Protein AF-A0A7W0XQ73-F1 (afdb_monomer_lite)

pLDDT: mean 95.02, std 4.81, range [71.56, 98.69]

Radius of gyration: 16.72 Å; chains: 1; bounding box: 39×21×41 Å

Foldseek 3Di:
DDPVCCVPPDDPVNDDPVRNVVVVVVVVVVLVVCVVCCPDPVNVVVQVCCLVVDADQPDADPPPGRHD

Sequence (68 aa):
MGTIEFIHETEWRDLPAPVRGQARRCLLDTLGAAIGGHHTELSRIVNDFAALAYGGQGARLWLDGRSV

Secondary structure (DSSP, 8-state):
--HHHHHHH--GGGS-HHHHHHHHHHHHHHHHHHHHHTTSHHHHHHHHHHHHH---SS-B-TTT--B-

Structure (mmCIF, N/CA/C/O backbone):
data_AF-A0A7W0XQ73-F1
#
_entry.id   AF-A0A7W0XQ73-F1
#
loop_
_atom_site.group_PDB
_atom_site.id
_atom_site.type_symbol
_atom_site.label_atom_id
_atom_site.label_alt_id
_atom_site.label_comp_id
_atom_site.label_asym_id
_atom_site.label_entity_id
_atom_site.label_seq_id
_atom_site.pdbx_PDB_ins_code
_atom_site.Cartn_x
_atom_site.Cartn_y
_atom_site.Cartn_z
_atom_site.occupancy
_atom_site.B_iso_or_equiv
_atom_site.auth_seq_id
_atom_site.auth_comp_id
_atom_site.auth_asym_id
_atom_site.auth_atom_id
_atom_site.pdbx_PDB_model_num
ATOM 1 N N . MET A 1 1 ? -11.897 6.601 22.889 1.00 71.56 1 MET A N 1
ATOM 2 C CA . MET A 1 1 ? -10.968 5.762 22.118 1.00 71.56 1 MET A CA 1
ATOM 3 C C . MET A 1 1 ? -9.903 6.661 21.530 1.00 71.56 1 MET A C 1
ATOM 5 O O . MET A 1 1 ? -10.247 7.605 20.823 1.00 71.56 1 MET A O 1
ATOM 9 N N . GLY A 1 2 ? -8.645 6.453 21.907 1.00 95.75 2 GLY A N 1
ATOM 10 C CA . GLY A 1 2 ? -7.525 7.184 21.306 1.00 95.75 2 GLY A CA 1
ATOM 11 C C . GLY A 1 2 ? -7.191 6.648 19.910 1.00 95.75 2 GLY A C 1
ATOM 12 O O . GLY A 1 2 ? -7.589 5.542 19.564 1.00 95.75 2 GLY A O 1
ATOM 13 N N . THR A 1 3 ? -6.427 7.394 19.108 1.00 97.06 3 THR A N 1
ATOM 14 C CA . THR A 1 3 ? -6.006 6.943 17.765 1.00 97.06 3 THR A CA 1
ATOM 15 C C . THR A 1 3 ? -5.229 5.625 17.805 1.00 97.06 3 THR A C 1
ATOM 17 O O . THR A 1 3 ? -5.459 4.755 16.973 1.00 97.06 3 THR A O 1
ATOM 20 N N . ILE A 1 4 ? -4.335 5.463 18.788 1.00 98.19 4 ILE A N 1
ATOM 21 C CA . ILE A 1 4 ? -3.555 4.230 18.974 1.00 98.19 4 ILE A CA 1
ATOM 22 C C . ILE A 1 4 ? -4.483 3.049 19.266 1.00 98.19 4 ILE A C 1
ATOM 24 O O . ILE A 1 4 ? -4.425 2.034 18.583 1.00 98.19 4 ILE A O 1
ATOM 28 N N . GLU A 1 5 ? -5.394 3.221 20.220 1.00 97.56 5 GLU A N 1
ATOM 29 C CA . GLU A 1 5 ? -6.400 2.216 20.577 1.00 97.56 5 GLU A CA 1
ATOM 30 C C . GLU A 1 5 ? -7.284 1.860 19.372 1.00 97.56 5 GLU A C 1
ATOM 32 O O . GLU A 1 5 ? -7.534 0.692 19.108 1.00 97.56 5 GLU A O 1
ATOM 37 N N . PHE A 1 6 ? -7.673 2.847 18.561 1.00 96.69 6 PHE A N 1
ATOM 38 C CA . PHE A 1 6 ? -8.423 2.599 17.333 1.00 96.69 6 PHE A CA 1
ATOM 39 C C . PHE A 1 6 ? -7.663 1.753 16.309 1.00 96.69 6 PHE A C 1
ATOM 41 O O . PHE A 1 6 ? -8.248 0.832 15.745 1.00 96.69 6 PHE A O 1
ATOM 48 N N . ILE A 1 7 ? -6.377 2.021 16.074 1.00 97.00 7 ILE A N 1
ATOM 49 C CA . ILE A 1 7 ? -5.569 1.255 15.110 1.00 97.00 7 ILE A CA 1
ATOM 50 C C . ILE A 1 7 ? -5.381 -0.199 15.560 1.00 97.00 7 ILE A C 1
ATOM 52 O O . ILE A 1 7 ? -5.388 -1.093 14.717 1.00 97.00 7 ILE A O 1
ATOM 56 N N . HIS A 1 8 ? -5.202 -0.434 16.863 1.00 97.50 8 HIS A N 1
ATOM 57 C CA . HIS A 1 8 ? -4.898 -1.765 17.388 1.00 97.50 8 HIS A CA 1
ATOM 58 C C . HIS A 1 8 ? -6.134 -2.629 17.650 1.00 97.50 8 HIS A C 1
ATOM 60 O O . HIS A 1 8 ? -6.072 -3.832 17.419 1.00 97.50 8 HIS A O 1
ATOM 66 N N . GLU A 1 9 ? -7.238 -2.031 18.102 1.00 97.31 9 GLU A N 1
ATOM 67 C CA . GLU A 1 9 ? -8.390 -2.783 18.620 1.00 97.31 9 GLU A CA 1
ATOM 68 C C . GLU A 1 9 ? -9.563 -2.871 17.634 1.00 97.31 9 GLU A C 1
ATOM 70 O O . GLU A 1 9 ? -10.488 -3.649 17.848 1.00 97.31 9 GLU A O 1
ATOM 75 N N . THR A 1 10 ? -9.567 -2.078 16.554 1.00 97.38 10 THR A N 1
ATOM 76 C CA . THR A 1 10 ? -10.670 -2.124 15.581 1.00 97.38 10 THR A CA 1
ATOM 77 C C . THR A 1 10 ? -10.647 -3.430 14.802 1.00 97.38 10 THR A C 1
ATOM 79 O O . THR A 1 10 ? -9.709 -3.716 14.056 1.00 97.38 10 THR A O 1
ATOM 82 N N . GLU A 1 11 ? -11.748 -4.167 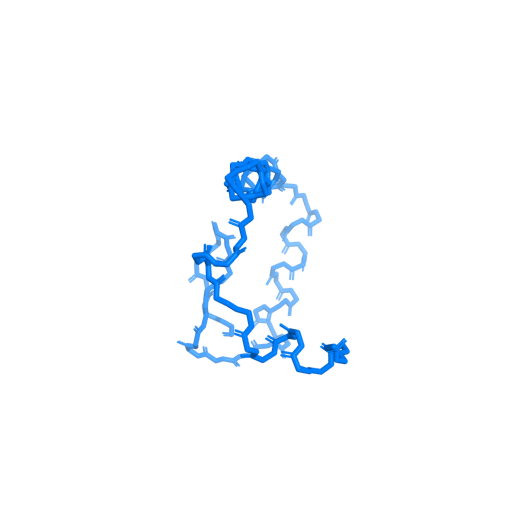14.858 1.00 97.62 11 GLU A N 1
ATOM 83 C CA . GLU A 1 11 ? -11.963 -5.337 14.032 1.00 97.62 11 GLU A CA 1
ATOM 84 C C . GLU A 1 11 ? -12.907 -5.063 12.857 1.00 97.62 11 GLU A C 1
ATOM 86 O O . GLU A 1 11 ? -13.731 -4.147 12.841 1.00 97.62 11 GLU A O 1
ATOM 91 N N . TRP A 1 12 ? -12.854 -5.931 11.845 1.00 96.94 12 TRP A N 1
ATOM 92 C CA . TRP A 1 12 ? -13.699 -5.813 10.653 1.00 96.94 12 TRP A CA 1
ATOM 93 C C . TRP A 1 12 ? -15.204 -5.764 10.967 1.00 96.94 12 TRP A C 1
ATOM 95 O O . TRP A 1 12 ? -15.975 -5.080 10.286 1.00 96.94 12 TRP A O 1
ATOM 105 N N . ARG A 1 13 ? -15.641 -6.499 11.994 1.00 97.56 13 ARG A N 1
ATOM 106 C CA . ARG A 1 13 ? -17.050 -6.553 12.409 1.00 97.56 13 ARG A CA 1
ATOM 107 C C . ARG A 1 13 ? -17.542 -5.236 13.012 1.00 97.56 13 ARG A C 1
ATOM 109 O O . ARG A 1 13 ? -18.727 -4.939 12.859 1.00 97.56 13 ARG A O 1
ATOM 116 N N . ASP A 1 14 ? -16.639 -4.445 13.589 1.00 97.44 14 ASP A N 1
ATOM 117 C CA . ASP A 1 14 ? -16.951 -3.167 14.235 1.00 97.44 14 ASP A CA 1
ATOM 118 C C . ASP A 1 14 ? -17.251 -2.077 13.196 1.00 97.44 14 ASP A C 1
ATOM 120 O O . ASP A 1 14 ? -17.966 -1.111 13.465 1.00 97.44 14 ASP A O 1
ATOM 124 N N . LEU A 1 15 ? -16.750 -2.250 11.968 1.00 97.50 15 LEU A N 1
ATOM 125 C CA . LEU A 1 15 ? -16.953 -1.300 10.881 1.00 97.50 15 LEU A CA 1
ATOM 126 C C . LEU A 1 15 ? -18.402 -1.336 10.365 1.00 97.50 15 LEU A C 1
ATOM 128 O O . LEU A 1 15 ? -18.898 -2.407 10.004 1.00 97.50 15 LEU A O 1
ATOM 132 N N . PRO A 1 16 ? -19.078 -0.183 10.205 1.00 98.38 16 PRO A N 1
ATOM 133 C CA . PRO A 1 16 ? -20.413 -0.131 9.621 1.00 98.38 16 PRO A CA 1
ATOM 134 C C . PRO A 1 16 ? -20.474 -0.788 8.236 1.00 98.38 16 PRO A C 1
ATOM 136 O O . PRO A 1 16 ? -19.530 -0.712 7.444 1.00 98.38 16 PRO A O 1
ATOM 139 N N . ALA A 1 17 ? -21.617 -1.390 7.892 1.00 98.31 17 ALA A N 1
ATOM 140 C CA . ALA A 1 17 ? -21.793 -2.054 6.597 1.00 98.31 17 ALA A CA 1
ATOM 141 C C . ALA A 1 17 ? -21.429 -1.168 5.379 1.00 98.31 17 ALA A C 1
ATOM 143 O O . ALA A 1 17 ? -20.758 -1.678 4.476 1.00 98.31 17 ALA A O 1
ATOM 144 N N . PRO A 1 18 ? -21.757 0.143 5.351 1.00 98.62 18 PRO A N 1
ATOM 145 C CA . PRO A 1 18 ? -21.321 1.029 4.271 1.00 98.62 18 PRO A CA 1
ATOM 146 C C . PRO A 1 18 ? -19.795 1.158 4.157 1.00 98.62 18 PRO A C 1
ATOM 148 O O . PRO A 1 18 ? -19.270 1.163 3.044 1.00 98.62 18 PRO A O 1
ATOM 151 N N . VAL A 1 19 ? -19.079 1.197 5.288 1.00 98.50 19 VAL A N 1
ATOM 152 C CA . VAL A 1 19 ? -1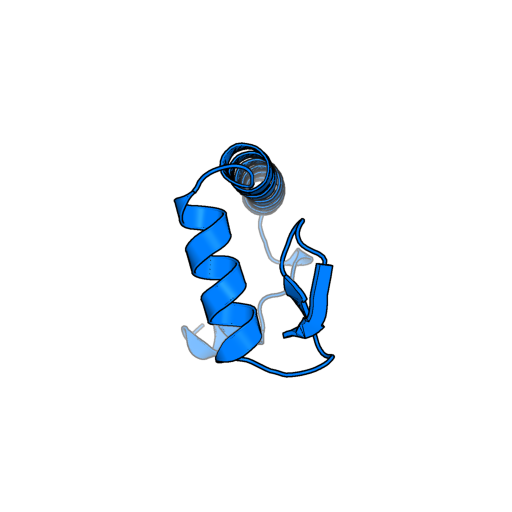7.608 1.293 5.342 1.00 98.50 19 VAL A CA 1
ATOM 153 C C . VAL A 1 19 ? -16.976 0.020 4.796 1.00 98.50 19 VAL A C 1
ATOM 155 O O . VAL A 1 19 ? -16.119 0.083 3.918 1.00 98.50 19 VAL A O 1
ATOM 158 N N . ARG A 1 20 ? -17.464 -1.149 5.226 1.00 98.44 20 ARG A N 1
ATOM 159 C CA . ARG A 1 20 ? -17.021 -2.442 4.685 1.00 98.44 20 ARG A CA 1
ATOM 160 C C . ARG A 1 20 ? -17.254 -2.549 3.178 1.00 98.44 20 ARG A C 1
ATOM 162 O O . ARG A 1 20 ? -16.401 -3.053 2.450 1.00 98.44 20 ARG A O 1
ATOM 169 N N . GLY A 1 21 ? -18.408 -2.071 2.709 1.00 98.50 21 GLY A N 1
ATOM 170 C CA . GLY A 1 21 ? -18.735 -2.020 1.286 1.00 98.50 21 GLY A CA 1
ATOM 171 C C . GLY A 1 21 ? -17.784 -1.114 0.502 1.00 98.50 21 GLY A C 1
ATOM 172 O O . GLY A 1 21 ? -17.318 -1.498 -0.569 1.00 98.50 21 GLY A O 1
ATOM 173 N N . GLN A 1 22 ? -17.452 0.057 1.047 1.00 98.69 22 GLN A N 1
ATOM 174 C CA . GLN A 1 22 ? -16.511 0.980 0.417 1.00 98.69 22 GLN A CA 1
ATOM 175 C C . GLN A 1 22 ? -15.086 0.430 0.402 1.00 98.69 22 GLN A C 1
ATOM 177 O O . GLN A 1 22 ? -14.439 0.504 -0.635 1.00 98.69 22 GLN A O 1
ATOM 182 N N . ALA A 1 23 ? -14.621 -0.191 1.488 1.00 98.44 23 ALA A N 1
ATOM 183 C CA . ALA A 1 23 ? -13.293 -0.798 1.547 1.00 98.44 23 ALA A CA 1
ATOM 184 C C . ALA A 1 23 ? -13.087 -1.844 0.435 1.00 98.44 23 ALA A C 1
ATOM 186 O O . ALA A 1 23 ? -12.047 -1.858 -0.219 1.00 98.44 23 ALA A O 1
ATOM 187 N N . ARG A 1 24 ? -14.108 -2.666 0.145 1.00 98.50 24 ARG A N 1
ATOM 188 C CA . ARG A 1 24 ? -14.068 -3.615 -0.983 1.00 98.50 24 ARG A CA 1
ATOM 189 C C . ARG A 1 24 ? -13.986 -2.913 -2.339 1.00 98.50 24 ARG A C 1
ATOM 191 O O . ARG A 1 24 ? -13.231 -3.358 -3.195 1.00 98.50 24 ARG A O 1
ATOM 198 N N . ARG A 1 25 ? -14.737 -1.823 -2.540 1.00 98.69 25 ARG A N 1
ATOM 199 C CA . ARG A 1 25 ? -14.673 -1.032 -3.783 1.00 98.69 25 ARG A CA 1
ATOM 200 C C . ARG A 1 25 ? -13.309 -0.376 -3.968 1.00 98.69 25 ARG A C 1
ATOM 202 O O . ARG A 1 25 ? -12.755 -0.482 -5.050 1.00 98.69 25 ARG A O 1
ATOM 209 N N . CYS A 1 26 ? -12.754 0.223 -2.916 1.00 98.69 26 CYS A N 1
ATOM 210 C CA . CYS A 1 26 ? -11.407 0.790 -2.937 1.00 98.69 26 CYS A CA 1
ATOM 211 C C . CYS A 1 26 ? -10.352 -0.272 -3.262 1.00 98.69 26 CYS A C 1
ATOM 213 O O . CYS A 1 26 ? -9.457 -0.008 -4.051 1.00 98.69 26 CYS A O 1
ATOM 215 N N . LEU A 1 27 ? -10.473 -1.487 -2.715 1.00 98.31 27 LEU A N 1
ATOM 216 C CA . LEU A 1 27 ? -9.567 -2.579 -3.074 1.00 98.31 27 LEU A CA 1
ATOM 217 C C . LEU A 1 27 ? -9.638 -2.908 -4.574 1.00 98.31 27 LEU A C 1
ATOM 219 O O . LEU A 1 27 ? -8.599 -3.042 -5.213 1.00 98.31 27 LEU A O 1
ATOM 223 N N . LEU A 1 28 ? -10.845 -3.018 -5.137 1.00 98.56 28 LEU A N 1
ATOM 224 C CA . LEU A 1 28 ? -11.025 -3.285 -6.569 1.00 98.56 28 LEU A CA 1
ATOM 225 C C . LEU A 1 28 ? -10.496 -2.144 -7.447 1.00 98.56 28 LEU A C 1
ATOM 227 O O . LEU A 1 28 ? -9.851 -2.414 -8.454 1.00 98.56 28 LEU A O 1
ATOM 231 N N . ASP A 1 29 ? -10.736 -0.895 -7.053 1.00 98.56 29 ASP A N 1
ATOM 232 C CA . ASP A 1 29 ? -10.233 0.296 -7.743 1.00 98.56 29 ASP A CA 1
ATOM 233 C C . ASP A 1 29 ? -8.699 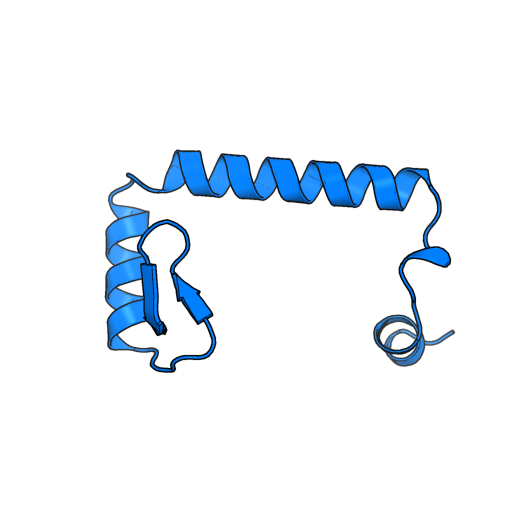0.321 -7.775 1.00 98.56 29 ASP A C 1
ATOM 235 O O . ASP A 1 29 ? -8.103 0.402 -8.847 1.00 98.56 29 ASP A O 1
ATOM 239 N N . THR A 1 30 ? -8.052 0.111 -6.624 1.00 97.75 30 THR A N 1
ATOM 240 C CA . THR A 1 30 ? -6.588 0.042 -6.523 1.00 97.75 30 THR A CA 1
ATOM 241 C C . THR A 1 30 ? -6.006 -1.083 -7.374 1.00 97.75 30 THR A C 1
ATOM 243 O O . THR A 1 30 ? -4.996 -0.885 -8.048 1.00 97.75 30 THR A O 1
ATOM 246 N N . LEU A 1 31 ? -6.633 -2.265 -7.378 1.00 97.31 31 LEU A N 1
ATOM 247 C CA . LEU A 1 31 ? -6.208 -3.368 -8.243 1.00 97.31 31 LEU A CA 1
ATOM 248 C C . LEU A 1 31 ? -6.359 -2.999 -9.724 1.00 97.31 31 LEU A C 1
ATOM 250 O O . LEU A 1 31 ? -5.450 -3.257 -10.509 1.00 97.31 31 LEU A O 1
ATOM 254 N N . GLY A 1 32 ? -7.467 -2.358 -10.100 1.00 97.50 32 GLY A N 1
ATOM 255 C CA . GLY A 1 32 ? -7.694 -1.866 -11.457 1.00 97.50 32 GLY A CA 1
ATOM 256 C C . GLY A 1 32 ? -6.641 -0.847 -11.893 1.00 97.50 32 GLY A C 1
ATOM 257 O O . GLY A 1 32 ? -6.070 -0.984 -12.973 1.00 97.50 32 GLY A O 1
ATOM 258 N N . ALA A 1 33 ? -6.322 0.121 -11.034 1.00 96.75 33 ALA A N 1
ATOM 259 C CA . ALA A 1 33 ? -5.274 1.106 -11.279 1.00 96.75 33 ALA A CA 1
ATOM 260 C C . ALA A 1 33 ? -3.890 0.449 -11.416 1.00 96.75 33 ALA A C 1
ATOM 262 O O . ALA A 1 33 ? -3.145 0.778 -12.339 1.00 96.75 33 ALA A O 1
ATOM 263 N N . ALA A 1 34 ? -3.560 -0.517 -10.550 1.00 96.12 34 ALA A N 1
ATOM 264 C CA . ALA A 1 34 ? -2.300 -1.255 -10.623 1.00 96.12 34 ALA A CA 1
ATOM 265 C C . ALA A 1 34 ? -2.174 -2.049 -11.932 1.00 96.12 34 ALA A C 1
ATOM 267 O O . ALA A 1 34 ? -1.139 -1.978 -12.591 1.00 96.12 34 ALA A O 1
ATOM 268 N N . ILE A 1 35 ? -3.234 -2.755 -12.341 1.00 96.88 35 ILE A N 1
ATOM 269 C CA . ILE A 1 35 ? -3.274 -3.497 -13.610 1.00 96.88 35 ILE A CA 1
ATOM 270 C C . ILE A 1 35 ? -3.150 -2.539 -14.799 1.00 96.88 35 ILE A C 1
ATOM 272 O O . ILE A 1 35 ? -2.333 -2.772 -15.687 1.00 96.88 35 ILE A O 1
ATOM 276 N N . GLY A 1 36 ? -3.913 -1.442 -14.804 1.00 96.44 36 GLY A N 1
ATOM 277 C CA . GLY A 1 36 ? -3.878 -0.448 -15.878 1.00 96.44 36 GLY A CA 1
ATOM 278 C C . GLY A 1 36 ? -2.528 0.264 -16.005 1.00 96.44 36 GLY A C 1
ATOM 279 O O . GLY A 1 36 ? -2.105 0.586 -17.113 1.00 96.44 36 GLY A O 1
ATOM 280 N N . GLY A 1 37 ? -1.827 0.476 -14.888 1.00 95.56 37 GLY A N 1
ATOM 281 C CA . GLY A 1 37 ? -0.506 1.103 -14.857 1.00 95.56 37 GLY A CA 1
ATOM 282 C C . GLY A 1 37 ? 0.665 0.155 -15.126 1.00 95.56 37 GLY A C 1
ATOM 283 O O . GLY A 1 37 ? 1.749 0.627 -15.463 1.00 95.56 37 GLY A O 1
ATOM 284 N N . HIS A 1 38 ? 0.472 -1.164 -15.017 1.00 94.75 38 HIS A N 1
ATOM 285 C CA . HIS A 1 38 ? 1.562 -2.147 -14.972 1.00 94.75 38 HIS A CA 1
ATOM 286 C C . HIS A 1 38 ? 2.512 -2.103 -16.181 1.00 94.75 38 HIS A C 1
ATOM 288 O O . HIS A 1 38 ? 3.714 -2.308 -16.028 1.00 94.75 38 HIS A O 1
ATOM 294 N N . HIS A 1 39 ? 1.998 -1.792 -17.373 1.00 92.75 39 HIS A N 1
ATOM 295 C CA . HIS A 1 39 ? 2.788 -1.747 -18.609 1.00 92.75 39 HIS A CA 1
ATOM 296 C C . HIS A 1 39 ? 3.376 -0.365 -18.936 1.00 92.75 39 HIS A C 1
ATOM 298 O O . HIS A 1 39 ? 3.873 -0.155 -20.042 1.00 92.75 39 HIS A O 1
ATOM 304 N N . THR A 1 40 ? 3.331 0.591 -18.006 1.00 96.62 40 THR A N 1
ATOM 305 C CA . THR A 1 40 ? 3.972 1.896 -18.210 1.00 96.62 40 THR A CA 1
ATOM 306 C C . THR A 1 40 ? 5.491 1.808 -18.041 1.00 96.62 40 THR A C 1
ATOM 308 O O . THR A 1 40 ? 6.009 1.006 -17.260 1.00 96.62 40 THR A O 1
ATOM 311 N N . GLU A 1 41 ? 6.232 2.677 -18.734 1.00 97.81 41 GLU A N 1
ATOM 312 C 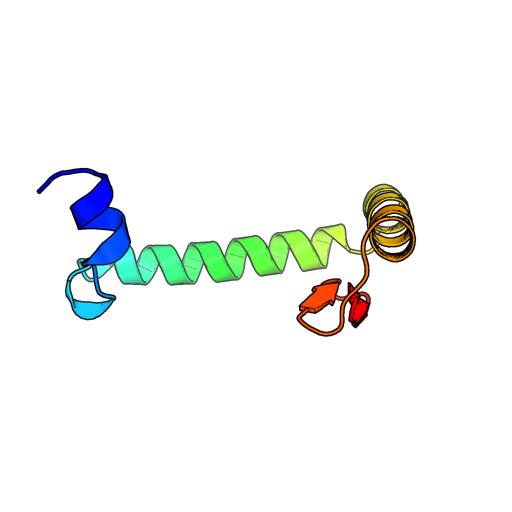CA . GLU A 1 41 ? 7.688 2.779 -18.563 1.00 97.81 41 GLU A CA 1
ATOM 313 C C . GLU A 1 41 ? 8.070 3.118 -17.115 1.00 97.81 41 GLU A C 1
ATOM 315 O O . GLU A 1 41 ? 9.023 2.558 -16.570 1.00 97.81 41 GLU A O 1
ATOM 320 N N . LEU A 1 42 ? 7.281 3.980 -16.469 1.00 96.94 42 LEU A N 1
ATOM 321 C CA . LEU A 1 42 ? 7.453 4.323 -15.063 1.00 96.94 42 LEU A CA 1
ATOM 322 C C . LEU A 1 42 ? 7.345 3.087 -14.160 1.00 96.94 42 LEU A C 1
ATOM 324 O O . LEU A 1 42 ? 8.208 2.887 -13.306 1.00 96.94 42 LEU A O 1
ATOM 328 N N . SER A 1 43 ? 6.331 2.238 -14.362 1.00 96.62 43 SER A N 1
ATOM 329 C CA . SER A 1 43 ? 6.178 0.996 -13.594 1.00 96.62 43 SER A CA 1
ATOM 330 C C . SER A 1 43 ? 7.380 0.070 -13.753 1.00 96.62 43 SER A C 1
ATOM 332 O O . SER A 1 43 ? 7.841 -0.489 -12.760 1.00 96.62 43 SER A O 1
ATOM 334 N N . ARG A 1 44 ? 7.950 -0.035 -14.962 1.00 96.00 44 ARG A N 1
ATOM 335 C CA . ARG A 1 44 ? 9.184 -0.803 -15.181 1.00 96.00 44 ARG A CA 1
ATOM 336 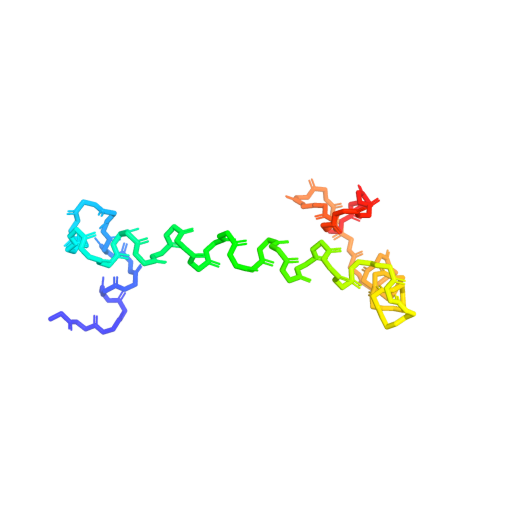C C . ARG A 1 44 ? 10.352 -0.241 -14.363 1.00 96.00 44 ARG A C 1
ATOM 338 O O . ARG A 1 44 ? 11.000 -0.996 -13.646 1.00 96.00 44 ARG A O 1
ATOM 345 N N . ILE A 1 45 ? 10.594 1.071 -14.430 1.00 97.50 45 ILE A N 1
ATOM 346 C CA . ILE A 1 45 ? 11.699 1.729 -13.707 1.00 97.50 45 ILE A CA 1
ATOM 347 C C . ILE A 1 45 ? 11.575 1.516 -12.193 1.00 97.50 45 ILE A C 1
ATOM 349 O O . ILE A 1 45 ? 12.557 1.172 -11.535 1.00 97.50 45 ILE A O 1
ATOM 353 N N . VAL A 1 46 ? 10.375 1.697 -11.637 1.00 96.38 46 VAL A N 1
ATOM 354 C CA . VAL A 1 46 ? 10.139 1.545 -10.195 1.00 96.38 46 VAL A CA 1
ATOM 355 C C . VAL A 1 46 ? 10.283 0.088 -9.752 1.00 96.38 46 VAL A C 1
ATOM 357 O O . VAL A 1 46 ? 10.908 -0.159 -8.724 1.00 96.38 46 VAL A O 1
ATOM 360 N N . ASN A 1 47 ? 9.776 -0.879 -10.524 1.00 95.31 47 ASN A N 1
ATOM 361 C CA . ASN A 1 47 ? 9.940 -2.299 -10.202 1.00 95.31 47 ASN A CA 1
ATOM 362 C C . ASN A 1 47 ? 11.412 -2.734 -10.261 1.00 95.31 47 ASN A C 1
ATOM 364 O O . ASN A 1 47 ? 11.863 -3.474 -9.389 1.00 95.31 47 ASN A O 1
ATOM 368 N N . ASP A 1 48 ? 12.172 -2.252 -11.249 1.00 95.50 48 ASP A N 1
ATOM 369 C CA . ASP A 1 48 ? 13.605 -2.542 -11.371 1.00 95.50 48 ASP A CA 1
ATOM 370 C C . ASP A 1 48 ? 14.405 -1.952 -10.208 1.00 95.50 48 ASP A C 1
ATOM 372 O O . ASP A 1 48 ? 15.250 -2.637 -9.631 1.00 95.50 48 ASP A O 1
ATOM 376 N N . PHE A 1 49 ? 14.097 -0.713 -9.812 1.00 95.75 49 PHE A N 1
ATOM 377 C CA . PHE A 1 49 ? 14.668 -0.120 -8.605 1.00 95.75 49 PHE A CA 1
ATOM 378 C C . PHE A 1 49 ? 14.312 -0.942 -7.364 1.00 95.75 49 PHE A C 1
ATOM 380 O O . PHE A 1 49 ? 15.191 -1.242 -6.558 1.00 95.75 49 PHE A O 1
ATOM 387 N N . ALA A 1 50 ? 13.046 -1.339 -7.218 1.00 94.81 50 ALA A N 1
ATOM 388 C CA . ALA A 1 50 ? 12.596 -2.070 -6.046 1.00 94.81 50 ALA A CA 1
ATOM 389 C C . ALA A 1 50 ? 13.271 -3.444 -5.925 1.00 94.81 50 ALA A C 1
ATOM 391 O O . ALA A 1 50 ? 13.716 -3.798 -4.841 1.00 94.81 50 ALA A O 1
ATOM 392 N N . ALA A 1 51 ? 13.414 -4.175 -7.033 1.00 93.06 51 ALA A N 1
ATOM 393 C CA . ALA A 1 51 ? 14.098 -5.467 -7.067 1.00 93.06 51 ALA A CA 1
ATOM 394 C C . ALA A 1 51 ? 15.610 -5.376 -6.782 1.00 93.06 51 ALA A C 1
ATOM 396 O O . ALA A 1 51 ? 16.224 -6.373 -6.408 1.00 93.06 51 ALA A O 1
ATOM 397 N N . LEU A 1 52 ? 16.220 -4.205 -6.998 1.00 93.94 52 LEU A N 1
ATOM 398 C CA . LEU A 1 52 ? 17.635 -3.962 -6.718 1.00 93.94 52 LEU A CA 1
ATOM 399 C C . LEU A 1 52 ? 17.868 -3.488 -5.277 1.00 93.94 52 LEU A C 1
ATOM 401 O O . LEU A 1 52 ? 18.827 -3.913 -4.636 1.00 93.94 52 LEU A O 1
ATOM 405 N N . ALA A 1 53 ? 17.036 -2.561 -4.801 1.00 94.75 53 ALA A N 1
ATOM 406 C CA . ALA A 1 53 ? 17.221 -1.877 -3.523 1.00 94.75 53 ALA A CA 1
ATOM 407 C C . ALA A 1 53 ? 16.580 -2.619 -2.344 1.00 94.75 53 ALA A C 1
ATOM 409 O O . ALA A 1 53 ? 17.045 -2.483 -1.211 1.00 94.75 53 ALA A O 1
ATOM 410 N N . TYR A 1 54 ? 15.522 -3.388 -2.604 1.00 88.75 54 TYR A N 1
ATOM 411 C CA . TYR A 1 54 ? 14.828 -4.190 -1.608 1.00 88.75 54 TYR A CA 1
ATOM 412 C C . TYR A 1 54 ? 15.035 -5.673 -1.899 1.00 88.75 54 TYR A C 1
ATOM 414 O O . TYR A 1 54 ? 15.162 -6.103 -3.043 1.00 88.75 54 TYR A O 1
ATOM 422 N N . GLY A 1 55 ? 15.107 -6.456 -0.831 1.00 80.38 55 GLY A N 1
ATOM 423 C CA . GLY A 1 55 ? 15.264 -7.894 -0.900 1.00 80.38 55 GLY A CA 1
ATOM 424 C C . GLY A 1 55 ? 14.534 -8.546 0.260 1.00 80.38 55 GLY A C 1
ATOM 425 O O . GLY A 1 55 ? 14.357 -7.960 1.325 1.00 80.38 55 GLY A O 1
ATOM 426 N N . GLY A 1 56 ? 14.142 -9.793 0.057 1.00 83.31 56 GLY A N 1
ATOM 427 C CA . GLY A 1 56 ? 13.274 -10.500 0.978 1.00 83.31 56 GLY A CA 1
ATOM 428 C C . GLY A 1 56 ? 12.560 -11.628 0.253 1.00 83.31 56 GLY A C 1
ATOM 429 O O . GLY A 1 56 ? 12.679 -11.792 -0.959 1.00 83.31 56 GLY A O 1
ATOM 430 N N . GLN A 1 57 ? 11.852 -12.456 1.014 1.00 82.06 57 GLN A N 1
ATOM 431 C CA . GLN A 1 57 ? 10.943 -13.475 0.473 1.00 82.06 57 GLN A CA 1
ATOM 432 C C . GLN A 1 57 ? 9.536 -13.331 1.075 1.00 82.06 57 GLN A C 1
ATOM 434 O O . GLN A 1 57 ? 8.729 -14.254 1.001 1.00 82.06 57 GLN A O 1
ATOM 439 N N . GLY A 1 58 ? 9.260 -12.188 1.716 1.00 86.88 58 GLY A N 1
ATOM 440 C CA . GLY A 1 58 ? 8.002 -11.926 2.417 1.00 86.88 58 GLY A CA 1
ATOM 441 C C . GLY A 1 58 ? 6.903 -11.380 1.507 1.00 86.88 58 GLY A C 1
ATOM 442 O O . GLY A 1 58 ? 5.726 -11.512 1.833 1.00 86.88 58 GLY A O 1
ATOM 443 N N . ALA A 1 59 ? 7.270 -10.798 0.364 1.00 91.62 59 ALA A N 1
ATOM 444 C CA . ALA A 1 59 ? 6.331 -10.255 -0.603 1.00 91.62 59 ALA A CA 1
ATOM 445 C C . ALA A 1 59 ? 6.818 -10.458 -2.044 1.00 91.62 59 ALA A C 1
ATOM 447 O O . ALA A 1 59 ? 7.962 -10.832 -2.304 1.00 91.62 59 ALA A O 1
ATOM 448 N N . ARG A 1 60 ? 5.912 -10.209 -2.994 1.00 93.38 60 ARG A N 1
ATOM 449 C CA . ARG A 1 60 ? 6.215 -10.154 -4.425 1.00 93.38 60 ARG A CA 1
ATOM 450 C C . ARG A 1 60 ? 5.738 -8.834 -4.995 1.00 93.38 60 ARG A C 1
ATOM 452 O O . ARG A 1 60 ? 4.656 -8.362 -4.634 1.00 93.38 60 ARG A O 1
ATOM 459 N N . LEU A 1 61 ? 6.515 -8.283 -5.921 1.00 94.06 61 LEU A N 1
ATOM 460 C CA . LEU A 1 61 ? 6.091 -7.133 -6.706 1.00 94.06 61 LEU A CA 1
ATOM 461 C C . LEU A 1 61 ? 4.810 -7.480 -7.466 1.00 94.06 61 LEU A C 1
ATOM 463 O O . LEU A 1 61 ? 4.712 -8.525 -8.118 1.00 94.06 61 LEU A O 1
ATOM 467 N N . TRP A 1 62 ? 3.808 -6.610 -7.359 1.00 93.00 62 TRP A N 1
ATOM 468 C CA . TRP A 1 62 ? 2.508 -6.829 -7.982 1.00 93.00 62 TRP A CA 1
ATOM 469 C C . TRP A 1 62 ? 2.656 -6.919 -9.498 1.00 93.00 62 TRP A C 1
ATOM 471 O O . TRP A 1 62 ? 3.261 -6.046 -10.117 1.00 93.00 62 TRP A O 1
ATOM 481 N N . LEU A 1 63 ? 2.089 -7.982 -10.080 1.00 92.56 63 LEU A N 1
ATOM 482 C CA . LEU A 1 63 ? 2.043 -8.246 -11.527 1.00 92.56 63 LEU A CA 1
ATOM 483 C C . LEU A 1 63 ? 3.419 -8.445 -12.205 1.00 92.56 63 LEU A C 1
ATOM 485 O O . LEU A 1 63 ? 3.470 -8.810 -13.370 1.00 92.56 63 LEU A O 1
ATOM 489 N N . ASP A 1 64 ? 4.521 -8.282 -11.471 1.00 93.31 64 ASP A N 1
ATOM 490 C CA . ASP A 1 64 ? 5.903 -8.537 -11.902 1.00 93.31 64 ASP A CA 1
ATOM 491 C C . ASP A 1 64 ? 6.433 -9.873 -11.348 1.00 93.31 64 ASP A C 1
ATOM 493 O O . ASP A 1 64 ? 7.064 -10.654 -12.056 1.00 93.31 64 ASP A O 1
ATOM 497 N N . GLY A 1 65 ? 6.108 -10.183 -10.088 1.00 92.44 65 GLY A N 1
ATOM 498 C CA . GLY A 1 65 ? 6.333 -11.494 -9.479 1.00 92.44 65 GLY A CA 1
ATOM 499 C C . GLY A 1 65 ? 7.715 -11.724 -8.859 1.00 92.44 65 GLY A C 1
ATOM 500 O O . GLY A 1 65 ? 7.860 -12.702 -8.111 1.00 92.44 65 GLY A O 1
ATOM 501 N N . ARG A 1 66 ? 8.703 -10.844 -9.092 1.00 93.62 66 ARG A N 1
ATOM 502 C CA . ARG A 1 66 ? 9.985 -10.862 -8.361 1.00 93.62 66 ARG A CA 1
ATOM 503 C C . ARG A 1 66 ? 9.748 -10.688 -6.855 1.00 93.62 66 ARG A C 1
ATOM 505 O O . ARG A 1 66 ? 8.853 -9.945 -6.448 1.00 93.62 66 ARG A O 1
ATOM 512 N N . SER A 1 67 ? 10.530 -11.391 -6.037 1.00 92.62 67 SER A N 1
ATOM 513 C CA . SER A 1 67 ? 10.500 -11.235 -4.576 1.00 92.62 67 SER A CA 1
ATOM 514 C C . SER A 1 67 ? 11.243 -9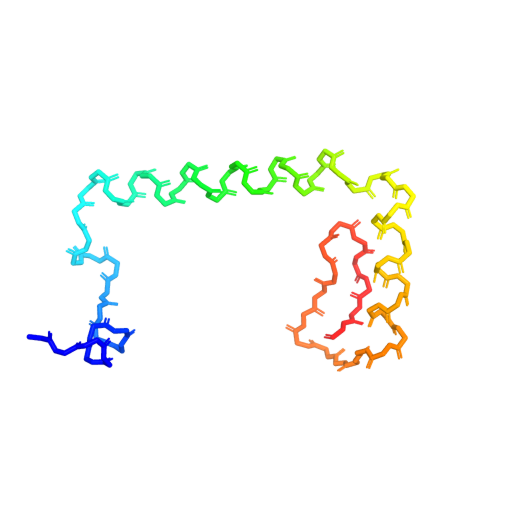.965 -4.162 1.00 92.62 67 SER A C 1
ATOM 516 O O . SER A 1 67 ? 12.308 -9.687 -4.715 1.00 92.62 67 SER A O 1
ATOM 518 N N . VAL A 1 68 ? 10.695 -9.240 -3.187 1.00 88.19 68 VAL A N 1
ATOM 519 C CA . VAL A 1 68 ? 11.296 -8.056 -2.545 1.00 88.19 68 VAL A CA 1
ATOM 520 C C . VAL A 1 68 ? 11.086 -8.086 -1.038 1.00 88.19 68 VAL A C 1
ATOM 522 O O . VAL A 1 68 ? 10.254 -8.899 -0.558 1.00 88.19 68 VAL A O 1
#